Protein AF-A0A9D4EV14-F1 (afdb_monomer_lite)

pLDDT: mean 74.17, std 14.85, range [39.12, 92.12]

Structure (mmCIF, N/CA/C/O backbone):
data_AF-A0A9D4EV14-F1
#
_entry.id   AF-A0A9D4EV14-F1
#
loop_
_atom_site.group_PDB
_atom_site.id
_atom_site.type_symbol
_atom_site.label_atom_id
_atom_site.label_alt_id
_atom_site.label_comp_id
_atom_site.label_asym_id
_atom_site.label_entity_id
_atom_site.label_seq_id
_atom_site.pdbx_PDB_ins_code
_atom_site.Cartn_x
_atom_site.Cartn_y
_atom_site.Cartn_z
_atom_site.occupancy
_atom_site.B_iso_or_equiv
_atom_site.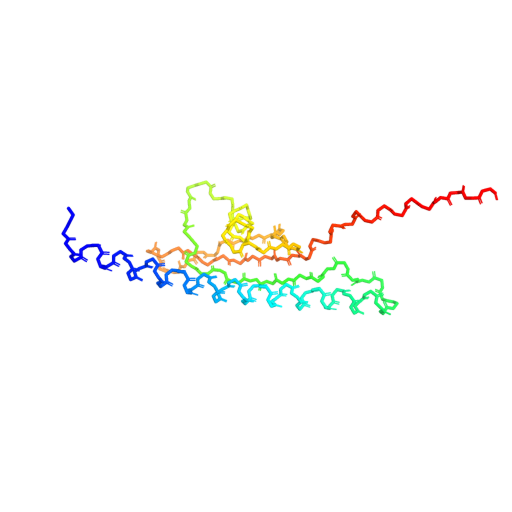auth_seq_id
_atom_site.auth_comp_id
_atom_site.auth_asym_id
_atom_site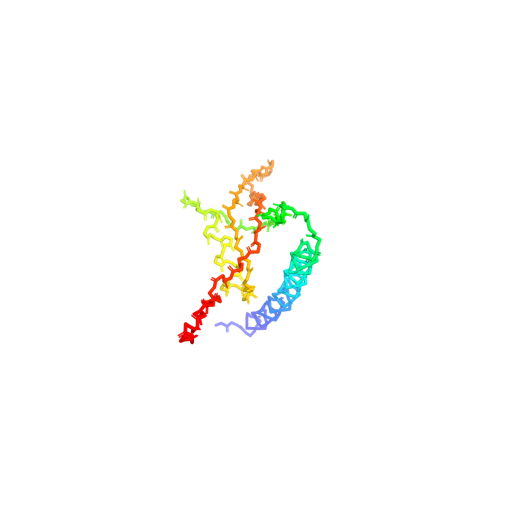.auth_atom_id
_atom_site.pdbx_PDB_model_num
ATOM 1 N N . MET A 1 1 ? -25.025 -4.018 22.896 1.00 60.38 1 MET A N 1
ATOM 2 C CA . MET A 1 1 ? -24.342 -2.942 22.130 1.00 60.38 1 MET A CA 1
ATOM 3 C C . MET A 1 1 ? -25.254 -1.721 22.095 1.00 60.38 1 MET A C 1
ATOM 5 O O . MET A 1 1 ? -26.350 -1.845 21.563 1.00 60.38 1 MET A O 1
ATOM 9 N N . SER A 1 2 ? -24.860 -0.595 22.704 1.00 83.44 2 SER A N 1
ATOM 10 C CA . SER A 1 2 ? -25.697 0.617 22.778 1.00 83.44 2 SER A CA 1
ATOM 11 C C . SER A 1 2 ? -25.874 1.281 21.406 1.00 83.44 2 SER A C 1
ATOM 13 O O . SER A 1 2 ? -25.026 1.123 20.525 1.00 83.44 2 SER A O 1
ATOM 15 N N . LYS A 1 3 ? -26.970 2.030 21.225 1.00 85.88 3 LYS A N 1
ATOM 16 C CA . LYS A 1 3 ? -27.275 2.783 19.993 1.00 85.88 3 LYS A CA 1
ATOM 17 C C . LYS A 1 3 ? -26.111 3.698 19.583 1.00 85.88 3 LYS A C 1
ATOM 19 O O . LYS A 1 3 ? -25.652 3.627 18.448 1.00 85.88 3 LYS A O 1
ATOM 24 N N . LEU A 1 4 ? -25.525 4.385 20.564 1.00 88.62 4 LEU A N 1
ATOM 25 C CA . LEU A 1 4 ? -24.341 5.231 20.397 1.00 88.62 4 LEU A CA 1
ATOM 26 C C . LEU A 1 4 ? -23.137 4.475 19.798 1.00 88.62 4 LEU A C 1
ATOM 28 O O . LEU A 1 4 ? -22.465 4.971 18.903 1.00 88.62 4 LEU A O 1
ATOM 32 N N . ARG A 1 5 ? -22.872 3.237 20.245 1.00 83.75 5 ARG A N 1
ATOM 33 C CA . ARG A 1 5 ? -21.758 2.429 19.711 1.00 83.75 5 ARG A CA 1
ATOM 34 C C . ARG A 1 5 ? -21.981 2.006 18.258 1.00 83.75 5 ARG A C 1
ATOM 36 O O . ARG A 1 5 ? -21.006 1.834 17.532 1.00 83.75 5 ARG A O 1
ATOM 43 N N . LYS A 1 6 ? -23.236 1.820 17.832 1.00 88.44 6 LYS A N 1
ATOM 44 C CA . LYS A 1 6 ? -23.561 1.515 16.430 1.00 88.44 6 LYS A CA 1
ATOM 45 C C . LYS A 1 6 ? -23.349 2.741 15.541 1.00 88.44 6 LYS A C 1
ATOM 47 O O . LYS A 1 6 ? -22.714 2.609 14.504 1.00 88.44 6 LYS A O 1
ATOM 52 N N . GLU A 1 7 ? -23.817 3.910 15.971 1.00 89.00 7 GLU A N 1
ATOM 53 C CA . GLU A 1 7 ? -23.652 5.173 15.235 1.00 89.00 7 GLU A CA 1
ATOM 54 C C . GLU A 1 7 ? -22.172 5.542 15.073 1.00 89.00 7 GLU A C 1
ATOM 56 O O . GLU A 1 7 ? -21.716 5.787 13.958 1.00 89.00 7 GLU A O 1
ATOM 61 N N . VAL A 1 8 ? -21.386 5.449 16.151 1.00 88.69 8 VAL A N 1
ATOM 62 C CA . VAL A 1 8 ? -19.930 5.669 16.101 1.00 88.69 8 VAL A CA 1
ATOM 63 C C . VAL A 1 8 ? -19.247 4.694 15.138 1.00 88.69 8 VAL A C 1
ATOM 65 O O . VAL A 1 8 ? -18.381 5.102 14.367 1.00 88.69 8 VAL A O 1
ATOM 68 N N . LYS A 1 9 ? -19.645 3.415 15.131 1.00 91.25 9 LYS A N 1
ATOM 69 C CA . LYS A 1 9 ? -19.085 2.427 14.200 1.00 91.25 9 LYS A CA 1
ATOM 70 C C . LYS A 1 9 ? -19.368 2.796 12.740 1.00 91.25 9 LYS A C 1
ATOM 72 O O . LYS A 1 9 ? -18.449 2.747 11.932 1.00 91.25 9 LYS A O 1
ATOM 77 N N . VAL A 1 10 ? -20.600 3.192 12.414 1.00 89.06 10 VAL A N 1
ATOM 78 C CA . VAL A 1 10 ? -20.977 3.590 11.045 1.00 89.06 10 VAL A CA 1
ATOM 79 C C . VAL A 1 10 ? -20.167 4.800 10.579 1.00 89.06 10 VAL A C 1
ATOM 81 O O . VAL A 1 10 ? -19.659 4.792 9.461 1.00 89.06 10 VAL A O 1
ATOM 84 N N . ILE A 1 11 ? -19.989 5.805 11.441 1.00 87.69 11 ILE A N 1
ATOM 85 C CA . ILE A 1 11 ? -19.166 6.983 11.129 1.00 87.69 11 ILE A CA 1
ATOM 86 C C . ILE A 1 11 ? -17.717 6.566 10.854 1.00 87.69 11 ILE A C 1
ATOM 88 O O . ILE A 1 11 ? -17.156 6.952 9.833 1.00 87.69 11 ILE A O 1
ATOM 92 N N . ILE A 1 12 ? -17.126 5.737 11.721 1.00 87.88 12 ILE A N 1
ATOM 93 C CA . ILE A 1 12 ? -15.753 5.240 11.541 1.00 87.88 12 ILE A CA 1
ATOM 94 C C . ILE A 1 12 ? -15.614 4.458 10.231 1.00 87.88 12 ILE A C 1
ATOM 96 O O . ILE A 1 12 ? -14.634 4.642 9.512 1.00 87.88 12 ILE A O 1
ATOM 100 N N . ASP A 1 13 ? -16.570 3.585 9.916 1.00 84.94 13 ASP A N 1
ATOM 101 C CA . ASP A 1 13 ? -16.524 2.764 8.706 1.00 84.94 13 ASP A CA 1
ATOM 102 C C . ASP A 1 13 ? -16.671 3.619 7.433 1.00 84.94 13 ASP A C 1
ATOM 104 O O . ASP A 1 13 ? -16.023 3.328 6.428 1.00 84.94 13 ASP A O 1
ATOM 108 N N . ASN A 1 14 ? -17.450 4.706 7.482 1.00 82.88 14 ASN A N 1
ATOM 109 C CA . ASN A 1 14 ? -17.553 5.671 6.384 1.00 82.88 14 ASN A CA 1
ATOM 110 C C . ASN A 1 14 ? -16.258 6.474 6.208 1.00 82.88 14 ASN A C 1
ATOM 112 O O . ASN A 1 14 ? -15.706 6.475 5.114 1.00 82.88 14 ASN A O 1
ATOM 116 N N . VAL A 1 15 ? -15.704 7.041 7.287 1.00 81.44 15 VAL A N 1
ATOM 117 C CA . VAL A 1 15 ? -14.421 7.771 7.240 1.00 81.44 15 VAL A CA 1
ATOM 118 C C . VAL A 1 15 ? -13.298 6.885 6.696 1.00 81.44 15 VAL A C 1
ATOM 120 O O . VAL A 1 15 ? -12.496 7.322 5.876 1.00 81.44 15 VAL A O 1
ATOM 123 N N . LYS A 1 16 ? -13.249 5.610 7.106 1.00 77.12 16 LYS A N 1
ATOM 124 C CA . LYS A 1 16 ? -12.289 4.643 6.557 1.00 77.12 16 LYS A CA 1
ATOM 125 C C . LYS A 1 16 ? -12.465 4.443 5.057 1.00 77.12 16 LYS A C 1
ATOM 127 O O . LYS A 1 16 ? -11.464 4.338 4.360 1.00 77.12 16 LYS A O 1
ATOM 132 N N . ARG A 1 17 ? -13.707 4.353 4.574 1.00 77.06 17 ARG A N 1
ATOM 133 C CA . ARG A 1 17 ? -14.004 4.167 3.149 1.00 77.06 17 ARG A CA 1
ATOM 134 C C . ARG A 1 17 ? -13.549 5.372 2.331 1.00 77.06 17 ARG A C 1
ATOM 136 O O . ARG A 1 17 ? -12.926 5.171 1.294 1.00 77.06 17 ARG A O 1
ATOM 143 N N . ASP A 1 18 ? -13.807 6.577 2.825 1.00 75.75 18 ASP A N 1
ATOM 144 C CA . ASP A 1 18 ? -13.465 7.819 2.129 1.00 75.75 18 ASP A CA 1
ATOM 145 C C . ASP A 1 18 ? -11.942 7.999 2.043 1.00 75.75 18 ASP A C 1
ATOM 147 O O . ASP A 1 18 ? -11.406 8.167 0.951 1.00 75.75 18 ASP A O 1
ATOM 151 N N . ILE A 1 19 ? -11.225 7.815 3.162 1.00 76.81 19 ILE A N 1
ATOM 152 C CA . ILE A 1 19 ? -9.749 7.829 3.184 1.00 76.81 19 ILE A CA 1
ATOM 153 C C . ILE A 1 19 ? -9.183 6.757 2.248 1.00 76.81 19 ILE A C 1
ATOM 155 O O . ILE A 1 19 ? -8.208 6.988 1.537 1.00 76.81 19 ILE A O 1
ATOM 159 N N . HIS A 1 20 ? -9.778 5.563 2.244 1.00 75.69 20 HIS A N 1
ATOM 160 C CA . HIS A 1 20 ? -9.323 4.479 1.386 1.00 75.69 20 HIS A CA 1
ATOM 161 C C . HIS A 1 20 ? -9.487 4.812 -0.101 1.00 75.69 20 HIS A C 1
ATOM 163 O O . HIS A 1 20 ? -8.602 4.493 -0.891 1.00 75.69 20 HIS A O 1
ATOM 169 N N . ALA A 1 21 ? -10.594 5.457 -0.479 1.00 71.56 21 ALA A N 1
ATOM 170 C CA . ALA A 1 21 ? -10.840 5.888 -1.849 1.00 71.56 21 ALA A CA 1
ATOM 171 C C . ALA A 1 21 ? -9.865 6.992 -2.287 1.00 71.56 21 ALA A C 1
ATOM 173 O O . ALA A 1 21 ? -9.293 6.893 -3.370 1.00 71.56 21 ALA A O 1
ATOM 174 N N . GLU A 1 22 ? -9.628 7.993 -1.436 1.00 76.19 22 GLU A N 1
ATOM 175 C CA . GLU A 1 22 ? -8.697 9.094 -1.716 1.00 76.19 22 GLU A CA 1
ATOM 176 C C . GLU A 1 22 ? -7.256 8.590 -1.881 1.00 76.19 22 GLU A C 1
ATOM 178 O O . GLU A 1 22 ? -6.593 8.887 -2.873 1.00 76.19 22 GLU A O 1
ATOM 183 N N . VAL A 1 23 ? -6.789 7.743 -0.959 1.00 74.44 23 VAL A N 1
ATOM 184 C CA . VAL A 1 23 ? -5.436 7.175 -1.034 1.00 74.44 23 VAL A CA 1
ATOM 185 C C . VAL A 1 23 ? -5.289 6.236 -2.235 1.00 74.44 23 VAL A C 1
ATOM 187 O O . VAL A 1 23 ? -4.253 6.257 -2.896 1.00 74.44 23 VAL A O 1
ATOM 190 N N . ALA A 1 24 ? -6.308 5.432 -2.555 1.00 72.88 24 ALA A N 1
ATOM 191 C CA . ALA A 1 24 ? -6.275 4.575 -3.739 1.00 72.88 24 ALA A CA 1
ATOM 192 C C . ALA A 1 24 ? -6.187 5.394 -5.037 1.00 72.88 24 ALA A C 1
ATOM 194 O O . ALA A 1 24 ? -5.413 5.034 -5.922 1.00 72.88 24 ALA A O 1
ATOM 195 N N . ALA A 1 25 ? -6.929 6.503 -5.134 1.00 74.75 25 ALA A N 1
ATOM 196 C CA . ALA A 1 25 ? -6.871 7.402 -6.284 1.00 74.75 25 ALA A CA 1
ATOM 197 C C . ALA A 1 25 ? -5.474 8.020 -6.456 1.00 74.75 25 ALA A C 1
ATOM 199 O O . ALA A 1 25 ? -4.942 8.020 -7.564 1.00 74.75 25 ALA A O 1
ATOM 200 N N . GLU A 1 26 ? -4.846 8.466 -5.366 1.00 77.06 26 GLU A N 1
ATOM 201 C CA . GLU A 1 26 ? -3.503 9.053 -5.420 1.00 77.06 26 GLU A CA 1
ATOM 202 C C . GLU A 1 26 ? -2.437 8.019 -5.814 1.00 77.06 26 GLU A C 1
ATOM 204 O O . GLU A 1 26 ? -1.579 8.289 -6.655 1.00 77.06 26 GLU A O 1
ATOM 209 N N . ILE A 1 27 ? -2.509 6.797 -5.273 1.00 74.75 27 ILE A N 1
ATOM 210 C CA . ILE A 1 27 ? -1.584 5.721 -5.660 1.00 74.75 27 ILE A CA 1
ATOM 211 C C . ILE A 1 27 ? -1.798 5.325 -7.128 1.00 74.75 27 ILE A C 1
ATOM 213 O O . ILE A 1 27 ? -0.826 5.060 -7.836 1.00 74.75 27 ILE A O 1
ATOM 217 N N . GLN A 1 28 ? -3.045 5.304 -7.604 1.00 72.75 28 GLN A N 1
ATOM 218 C CA . GLN A 1 28 ? -3.345 5.019 -9.005 1.00 72.75 28 GLN A CA 1
ATOM 219 C C . GLN A 1 28 ? -2.794 6.111 -9.932 1.00 72.75 28 GLN A C 1
ATOM 221 O O . GLN A 1 28 ? -2.136 5.780 -10.912 1.00 72.75 28 GLN A O 1
ATOM 226 N N . ASN A 1 29 ? -2.956 7.389 -9.579 1.00 77.56 29 ASN A N 1
ATOM 227 C CA . ASN A 1 29 ? -2.360 8.513 -10.305 1.00 77.56 29 ASN A CA 1
ATOM 228 C C . ASN A 1 29 ? -0.829 8.383 -10.391 1.00 77.56 29 ASN A C 1
ATOM 230 O O . ASN A 1 29 ? -0.246 8.498 -11.466 1.00 77.56 29 ASN A O 1
ATOM 234 N N . ILE A 1 30 ? -0.174 8.045 -9.277 1.00 72.38 30 ILE A N 1
ATOM 235 C CA . ILE A 1 30 ? 1.270 7.778 -9.240 1.00 72.38 30 ILE A CA 1
ATOM 236 C C . ILE A 1 30 ? 1.655 6.617 -10.175 1.00 72.38 30 ILE A C 1
ATOM 238 O O . ILE A 1 30 ? 2.676 6.670 -10.862 1.00 72.38 30 ILE A O 1
ATOM 242 N N . ASN A 1 31 ? 0.847 5.559 -10.209 1.00 72.00 31 ASN A N 1
ATOM 243 C CA . ASN A 1 31 ? 1.079 4.401 -11.066 1.00 72.00 31 ASN A CA 1
ATOM 244 C C . ASN A 1 31 ? 0.890 4.728 -12.557 1.00 72.00 31 ASN A C 1
ATOM 246 O O . ASN A 1 31 ? 1.640 4.237 -13.399 1.00 72.00 31 ASN A O 1
ATOM 250 N N . ASP A 1 32 ? -0.076 5.579 -12.893 1.00 73.06 32 ASP A N 1
ATOM 251 C CA . ASP A 1 32 ? -0.300 6.020 -14.269 1.00 73.06 32 ASP A CA 1
ATOM 252 C C . ASP A 1 32 ? 0.818 6.962 -14.740 1.00 73.06 32 ASP A C 1
ATOM 254 O O . ASP A 1 32 ? 1.332 6.785 -15.844 1.00 73.06 32 ASP A O 1
ATOM 258 N N . GLN A 1 33 ? 1.308 7.854 -13.870 1.00 71.25 33 GLN A N 1
ATOM 259 C CA . GLN A 1 33 ? 2.515 8.649 -14.131 1.00 71.25 33 GLN A CA 1
ATOM 260 C C . GLN A 1 33 ? 3.750 7.761 -14.343 1.00 71.25 33 GLN A C 1
ATOM 262 O O . GLN A 1 33 ? 4.533 7.996 -15.260 1.00 71.25 33 GLN A O 1
ATOM 267 N N . LEU A 1 34 ? 3.921 6.700 -13.545 1.00 68.75 34 LEU A N 1
ATOM 268 C CA . LEU A 1 34 ? 4.992 5.716 -13.750 1.00 68.75 34 LEU A CA 1
ATOM 269 C C . LEU A 1 34 ? 4.915 5.057 -15.129 1.00 68.75 34 LEU A C 1
ATOM 271 O O . LEU A 1 34 ? 5.939 4.927 -15.801 1.00 68.75 34 LEU A O 1
ATOM 275 N N . LYS A 1 35 ? 3.715 4.649 -15.553 1.00 69.31 35 LYS A N 1
ATOM 276 C CA . LYS A 1 35 ? 3.498 4.056 -16.878 1.00 69.31 35 LYS A CA 1
ATOM 277 C C . LYS A 1 35 ? 3.797 5.043 -17.996 1.00 69.31 35 LYS A C 1
ATOM 279 O O . LYS A 1 35 ? 4.436 4.659 -18.968 1.00 69.31 35 LYS A O 1
ATOM 284 N N . GLU A 1 36 ? 3.367 6.294 -17.869 1.00 69.31 36 GLU A N 1
ATOM 285 C CA . GLU A 1 36 ? 3.632 7.329 -18.870 1.00 69.31 36 GLU A CA 1
ATOM 286 C C . GLU A 1 36 ? 5.137 7.570 -19.035 1.00 69.31 36 GLU A C 1
ATOM 288 O O . GLU A 1 36 ? 5.648 7.546 -20.156 1.00 69.31 36 GLU A O 1
ATOM 293 N N . VAL A 1 37 ? 5.869 7.722 -17.926 1.00 66.12 37 VAL A N 1
ATOM 294 C CA . VAL A 1 37 ? 7.328 7.894 -17.967 1.00 66.12 37 VAL A CA 1
ATOM 295 C C . VAL A 1 37 ? 7.999 6.654 -18.573 1.00 66.12 37 VAL A C 1
ATOM 297 O O . VAL A 1 37 ? 8.893 6.809 -19.401 1.00 66.12 37 VAL A O 1
ATOM 300 N N . SER A 1 38 ? 7.538 5.443 -18.236 1.00 64.06 38 SER A N 1
ATOM 301 C CA . SER A 1 38 ? 8.025 4.181 -18.824 1.00 64.06 38 SER A CA 1
ATOM 302 C C . SER A 1 38 ? 7.813 4.131 -20.342 1.00 64.06 38 SER A C 1
ATOM 304 O O . SER A 1 38 ? 8.751 3.885 -21.098 1.00 64.06 38 SER A O 1
ATOM 306 N N . ASN A 1 39 ? 6.602 4.449 -20.807 1.00 63.94 39 ASN A N 1
ATOM 307 C CA . ASN A 1 39 ? 6.241 4.431 -22.226 1.00 63.94 39 ASN A CA 1
ATOM 308 C C . ASN A 1 39 ? 7.011 5.485 -23.036 1.00 63.94 39 ASN A C 1
ATOM 310 O O . ASN A 1 39 ? 7.527 5.188 -24.115 1.00 63.94 39 ASN A O 1
ATOM 314 N N . ASN A 1 40 ? 7.134 6.708 -22.511 1.00 61.62 40 ASN A N 1
ATOM 315 C CA . ASN A 1 40 ? 7.864 7.793 -23.174 1.00 61.62 40 ASN A CA 1
ATOM 316 C C . ASN A 1 40 ? 9.357 7.480 -23.289 1.00 61.62 40 ASN A C 1
ATOM 318 O O . ASN A 1 40 ? 10.004 7.815 -24.281 1.00 61.62 40 ASN A O 1
ATOM 322 N N . CYS A 1 41 ? 9.899 6.774 -22.308 1.00 56.97 41 CYS A N 1
ATOM 323 C CA . CYS A 1 41 ? 11.287 6.363 -22.295 1.00 56.97 41 CYS A CA 1
ATOM 324 C C . CYS A 1 41 ? 11.565 5.160 -23.229 1.00 56.97 41 CYS A C 1
ATOM 326 O O . CYS A 1 41 ? 12.668 5.059 -23.761 1.00 56.97 41 CYS A O 1
ATOM 328 N N . GLY A 1 42 ? 10.551 4.352 -23.577 1.00 51.62 42 GLY A N 1
ATOM 329 C CA . GLY A 1 42 ? 10.615 3.390 -24.690 1.00 51.62 42 GLY A CA 1
ATOM 330 C C . GLY A 1 42 ? 10.613 4.022 -26.096 1.00 51.62 42 GLY A C 1
ATOM 331 O O . GLY A 1 42 ? 11.062 3.393 -27.053 1.00 51.62 42 GLY A O 1
ATOM 332 N N . SER A 1 43 ? 10.140 5.269 -26.240 1.00 52.25 43 SER A N 1
ATOM 333 C CA . SER A 1 43 ? 10.122 5.996 -27.526 1.00 52.25 43 SER A CA 1
ATOM 334 C C . SER A 1 43 ? 11.431 6.734 -27.843 1.00 52.25 43 SER A C 1
ATOM 336 O O . SER A 1 43 ? 11.740 7.005 -29.007 1.00 52.25 43 SER A O 1
ATOM 338 N N . ALA A 1 44 ? 12.235 7.028 -26.820 1.00 49.34 44 ALA A N 1
ATOM 339 C CA . ALA A 1 44 ? 13.589 7.527 -26.987 1.00 49.34 44 ALA A CA 1
ATOM 340 C C . ALA A 1 44 ? 14.524 6.332 -27.230 1.00 49.34 44 ALA A C 1
ATOM 342 O O . ALA A 1 44 ? 14.487 5.350 -26.497 1.00 49.34 44 ALA A O 1
ATOM 343 N N . LYS A 1 45 ? 15.403 6.401 -28.240 1.00 48.84 45 LYS A N 1
ATOM 344 C CA . LYS A 1 45 ? 16.490 5.426 -28.489 1.00 48.84 45 LYS A CA 1
ATOM 345 C C . LYS A 1 45 ? 17.566 5.470 -27.384 1.00 48.84 45 LYS A C 1
ATOM 347 O O . LYS A 1 45 ? 18.757 5.574 -27.666 1.00 48.84 45 LYS A O 1
ATOM 352 N N . THR A 1 46 ? 17.162 5.469 -26.122 1.00 45.75 46 THR A N 1
ATOM 353 C CA . THR A 1 46 ? 18.020 5.554 -24.947 1.00 45.75 46 THR A CA 1
ATOM 354 C C . THR A 1 46 ? 17.902 4.252 -24.175 1.00 45.75 46 THR A C 1
ATOM 356 O O . THR A 1 46 ? 16.882 3.961 -23.564 1.00 45.75 46 THR A O 1
ATOM 359 N N . THR A 1 47 ? 18.976 3.474 -24.209 1.00 48.00 47 THR A N 1
ATOM 360 C CA . THR A 1 47 ? 19.117 2.093 -23.722 1.00 48.00 47 THR A CA 1
ATOM 361 C C . THR A 1 47 ? 18.937 1.899 -22.203 1.00 48.00 47 THR A C 1
ATOM 363 O O . THR A 1 47 ? 19.200 0.814 -21.711 1.00 48.00 47 THR A O 1
ATOM 366 N N . ASN A 1 48 ? 18.494 2.901 -21.434 1.00 49.38 48 ASN A N 1
ATOM 367 C CA . ASN A 1 48 ? 18.496 2.863 -19.962 1.00 49.38 48 ASN A CA 1
ATOM 368 C C . ASN A 1 48 ? 17.134 3.231 -19.354 1.00 49.38 48 ASN A C 1
ATOM 370 O O . ASN A 1 48 ? 17.040 4.107 -18.494 1.00 49.38 48 ASN A O 1
ATOM 374 N N . CYS A 1 49 ? 16.074 2.562 -19.804 1.00 53.12 49 CYS A N 1
ATOM 375 C CA . CYS A 1 49 ? 14.725 2.777 -19.282 1.00 53.12 49 CYS A CA 1
ATOM 376 C C . CYS A 1 49 ? 14.349 1.885 -18.085 1.00 53.12 49 CYS A C 1
ATOM 378 O O . CYS A 1 49 ? 13.329 2.093 -17.432 1.00 53.12 49 CYS A O 1
ATOM 380 N N . ASP A 1 50 ? 15.196 0.907 -17.763 1.00 53.00 50 ASP A N 1
ATOM 381 C CA . ASP A 1 50 ? 14.869 -0.222 -16.884 1.00 53.00 50 ASP A CA 1
ATOM 382 C C . ASP A 1 50 ? 14.750 0.116 -15.382 1.00 53.00 50 ASP A C 1
ATOM 384 O O . ASP A 1 50 ? 14.512 -0.771 -14.560 1.00 53.00 50 ASP A O 1
ATOM 388 N N . ASP A 1 51 ? 14.889 1.385 -14.986 1.00 59.41 51 ASP A N 1
ATOM 389 C CA . ASP A 1 51 ? 15.023 1.766 -13.575 1.00 59.41 51 ASP A CA 1
ATOM 390 C C . ASP A 1 51 ? 14.181 2.976 -13.145 1.00 59.41 51 ASP A C 1
ATOM 392 O O . ASP A 1 51 ? 14.528 3.695 -12.201 1.00 59.41 51 ASP A O 1
ATOM 396 N N . ILE A 1 52 ? 13.016 3.187 -13.767 1.00 64.19 52 ILE A N 1
ATOM 397 C CA . ILE A 1 52 ? 12.048 4.144 -13.220 1.00 64.19 52 ILE A CA 1
ATOM 398 C C . ILE A 1 52 ? 11.442 3.539 -11.951 1.00 64.19 52 ILE A C 1
ATOM 400 O O . ILE A 1 52 ? 10.673 2.576 -11.968 1.00 64.19 52 ILE A O 1
ATOM 404 N N . SER A 1 53 ? 11.826 4.117 -10.818 1.00 70.19 53 SER A N 1
ATOM 405 C CA . SER A 1 53 ? 11.373 3.699 -9.499 1.00 70.19 53 SER A CA 1
ATOM 406 C C . SER A 1 53 ? 10.929 4.896 -8.679 1.00 70.19 53 SER A C 1
ATOM 408 O O . SER A 1 53 ? 11.607 5.925 -8.693 1.00 70.19 53 SER A O 1
ATOM 410 N N . LEU A 1 54 ? 9.872 4.734 -7.892 1.00 75.38 54 LEU A N 1
ATOM 411 C CA . LEU A 1 54 ? 9.387 5.769 -6.987 1.00 75.38 54 LEU A CA 1
ATOM 412 C C . LEU A 1 54 ? 9.640 5.404 -5.536 1.00 75.38 54 LEU A C 1
ATOM 414 O O . LEU A 1 54 ? 9.404 4.276 -5.115 1.00 75.38 54 LEU A O 1
ATOM 418 N N . ASN A 1 55 ? 10.088 6.388 -4.761 1.00 82.50 55 ASN A N 1
ATOM 419 C CA . ASN A 1 55 ? 10.222 6.261 -3.319 1.00 82.50 55 ASN A CA 1
ATOM 420 C C . ASN A 1 55 ? 8.987 6.865 -2.650 1.00 82.50 55 ASN A C 1
ATOM 422 O O . ASN A 1 55 ? 8.728 8.059 -2.778 1.00 82.50 55 ASN A O 1
ATOM 426 N N . VAL A 1 56 ? 8.252 6.045 -1.909 1.00 83.25 56 VAL A N 1
ATOM 427 C CA . VAL A 1 56 ? 7.041 6.424 -1.182 1.00 83.25 56 VAL A CA 1
ATOM 428 C C . VAL A 1 56 ? 7.308 6.331 0.315 1.00 83.25 56 VAL A C 1
ATOM 430 O O . VAL A 1 56 ? 7.913 5.373 0.801 1.00 83.25 56 VAL A O 1
ATOM 433 N N . VAL A 1 57 ? 6.836 7.329 1.062 1.00 86.56 57 VAL A N 1
ATOM 434 C CA . VAL A 1 57 ? 6.917 7.350 2.526 1.00 86.56 57 VAL A CA 1
ATOM 435 C C . VAL A 1 57 ? 5.562 6.981 3.110 1.00 86.56 57 VAL A C 1
ATOM 437 O O . VAL A 1 57 ? 4.615 7.759 3.040 1.00 86.56 57 VAL A O 1
ATOM 440 N N . ILE A 1 58 ? 5.479 5.816 3.744 1.00 86.62 58 ILE A N 1
ATOM 441 C CA . ILE A 1 58 ? 4.272 5.332 4.411 1.00 86.62 58 ILE A CA 1
ATOM 442 C C . ILE A 1 58 ? 4.417 5.588 5.909 1.00 86.62 58 ILE A C 1
ATOM 444 O O . ILE A 1 58 ? 5.287 5.033 6.586 1.00 86.62 58 ILE A O 1
ATOM 448 N N . ARG A 1 59 ? 3.551 6.447 6.446 1.00 85.31 59 ARG A N 1
ATOM 449 C CA . ARG A 1 59 ? 3.488 6.744 7.882 1.00 85.31 59 ARG A CA 1
ATOM 450 C C . ARG A 1 59 ? 2.426 5.879 8.545 1.00 85.31 59 ARG A C 1
ATOM 452 O O . ARG A 1 59 ? 1.453 5.495 7.909 1.00 85.31 59 ARG A O 1
ATOM 459 N N . TYR A 1 60 ? 2.617 5.590 9.831 1.00 82.69 60 TYR A N 1
ATOM 460 C CA . TYR A 1 60 ? 1.654 4.852 10.657 1.00 82.69 60 TYR A CA 1
ATOM 461 C C . TYR A 1 60 ? 1.335 3.429 10.180 1.00 82.69 60 TYR A C 1
ATOM 463 O O . TYR A 1 60 ? 0.357 2.840 10.636 1.00 82.69 60 TYR A O 1
ATOM 471 N N . LEU A 1 61 ? 2.174 2.833 9.323 1.00 86.19 61 LEU A N 1
ATOM 472 C CA . LEU A 1 61 ? 2.072 1.407 9.037 1.00 86.19 61 LEU A CA 1
ATOM 473 C C . LEU A 1 61 ? 2.380 0.643 10.334 1.00 86.19 61 LEU A C 1
ATOM 475 O O . LEU A 1 61 ? 3.500 0.801 10.831 1.00 86.19 61 LEU A O 1
ATOM 479 N N . PRO A 1 62 ? 1.460 -0.177 10.878 1.00 86.06 62 PRO A N 1
ATOM 480 C CA . PRO A 1 62 ? 1.670 -0.857 12.157 1.00 86.06 62 PRO A CA 1
ATOM 481 C C . PRO A 1 62 ? 2.957 -1.687 12.167 1.00 86.06 62 PRO A C 1
ATOM 483 O O . PRO A 1 62 ? 3.350 -2.207 11.124 1.00 86.06 62 PRO A O 1
ATOM 486 N N . GLU A 1 63 ? 3.598 -1.849 13.320 1.00 85.94 63 GLU A N 1
ATOM 487 C CA . GLU A 1 63 ? 4.772 -2.721 13.474 1.00 85.94 63 GLU A CA 1
ATOM 488 C C . GLU A 1 63 ? 4.352 -4.158 13.811 1.00 85.94 63 GLU A C 1
ATOM 490 O O . GLU A 1 63 ? 3.248 -4.407 14.295 1.00 85.94 63 GLU A O 1
ATOM 495 N N . SER A 1 64 ? 5.216 -5.126 13.510 1.00 82.94 64 SER A N 1
ATOM 496 C CA . SER A 1 64 ? 5.013 -6.539 13.850 1.00 82.94 64 SER A CA 1
ATOM 497 C C . SER A 1 64 ? 6.341 -7.173 14.251 1.00 82.94 64 SER A C 1
ATOM 499 O O . SER A 1 64 ? 7.374 -6.832 13.686 1.00 82.94 64 SER A O 1
ATOM 501 N N . THR A 1 65 ? 6.320 -8.127 15.179 1.00 77.12 65 THR A N 1
ATOM 502 C CA . THR A 1 65 ? 7.525 -8.729 15.781 1.00 77.12 65 THR A CA 1
ATOM 503 C C . THR A 1 65 ? 8.446 -9.426 14.770 1.00 77.12 65 THR A C 1
ATOM 505 O O . THR A 1 65 ? 9.650 -9.497 14.982 1.00 77.12 65 THR A O 1
ATOM 508 N N . SER A 1 66 ? 7.896 -9.907 13.651 1.00 82.75 66 SER A N 1
ATOM 509 C CA . SER A 1 66 ? 8.607 -10.552 12.537 1.00 82.75 66 SER A CA 1
ATOM 510 C C . SER A 1 66 ? 8.343 -9.821 11.215 1.00 82.75 66 SER A C 1
ATOM 512 O O . SER A 1 66 ? 7.925 -10.407 10.214 1.00 82.75 66 SER A O 1
ATOM 514 N N . GLU A 1 67 ? 8.516 -8.499 11.221 1.00 78.94 67 GLU A N 1
ATOM 515 C CA . GLU A 1 67 ? 8.120 -7.658 10.096 1.00 78.94 67 GLU A CA 1
ATOM 516 C C . GLU A 1 67 ? 8.888 -7.967 8.802 1.00 78.94 67 GLU A C 1
ATOM 518 O O . GLU A 1 67 ? 10.098 -7.782 8.699 1.00 78.94 67 GLU A O 1
ATOM 523 N N . ARG A 1 68 ? 8.139 -8.366 7.769 1.00 89.56 68 ARG A N 1
ATOM 524 C CA . ARG A 1 68 ? 8.583 -8.361 6.371 1.00 89.56 68 ARG A CA 1
ATOM 525 C C . ARG A 1 68 ? 7.948 -7.163 5.675 1.00 89.56 68 ARG A C 1
ATOM 527 O O . ARG A 1 68 ? 6.885 -7.289 5.066 1.00 89.56 68 ARG A O 1
ATOM 534 N N . THR A 1 69 ? 8.576 -5.999 5.822 1.00 88.62 69 THR A N 1
ATOM 535 C CA . THR A 1 69 ? 8.062 -4.701 5.349 1.00 88.62 69 THR A CA 1
ATOM 536 C C . THR A 1 69 ? 7.665 -4.737 3.873 1.00 88.62 69 THR A C 1
ATOM 538 O O . THR A 1 69 ? 6.560 -4.314 3.549 1.00 88.62 69 THR A O 1
ATOM 541 N N . VAL A 1 70 ? 8.479 -5.350 3.005 1.00 90.94 70 VAL A N 1
ATOM 542 C CA . VAL A 1 70 ? 8.197 -5.449 1.559 1.00 90.94 70 VAL A CA 1
ATOM 543 C C . VAL A 1 70 ? 6.892 -6.203 1.300 1.00 90.94 70 VAL A C 1
ATOM 545 O O . VAL A 1 70 ? 6.008 -5.708 0.606 1.00 90.94 70 VAL A O 1
ATOM 548 N N . ASN A 1 71 ? 6.728 -7.379 1.910 1.00 90.75 71 ASN A N 1
ATOM 549 C CA . ASN A 1 71 ? 5.521 -8.194 1.746 1.00 90.75 71 ASN A CA 1
ATOM 550 C C . ASN A 1 71 ? 4.285 -7.468 2.277 1.00 90.75 71 ASN A C 1
ATOM 552 O O . ASN A 1 71 ? 3.219 -7.533 1.674 1.00 90.75 71 ASN A O 1
ATOM 556 N N . LYS A 1 72 ? 4.435 -6.763 3.399 1.00 89.38 72 LYS A N 1
ATOM 557 C CA . LYS A 1 72 ? 3.355 -6.002 4.022 1.00 89.38 72 LYS A CA 1
ATOM 558 C C . LYS A 1 72 ? 2.913 -4.823 3.159 1.00 89.38 72 LYS A C 1
ATOM 560 O O . LYS A 1 72 ? 1.717 -4.599 3.014 1.00 89.38 72 LYS A O 1
ATOM 565 N N . VAL A 1 73 ? 3.864 -4.095 2.577 1.00 89.75 73 VAL A N 1
ATOM 566 C CA . VAL A 1 73 ? 3.583 -2.998 1.645 1.00 89.75 73 VAL A CA 1
ATOM 567 C C . VAL A 1 73 ? 2.930 -3.538 0.373 1.00 89.75 73 VAL A C 1
ATOM 569 O O . VAL A 1 73 ? 1.906 -3.009 -0.041 1.00 89.75 73 VAL A O 1
ATOM 572 N N . ASN A 1 74 ? 3.433 -4.637 -0.194 1.00 88.75 74 ASN A N 1
ATOM 573 C CA . ASN A 1 74 ? 2.811 -5.269 -1.361 1.00 88.75 74 ASN A CA 1
ATOM 574 C C . ASN A 1 74 ? 1.375 -5.739 -1.082 1.00 88.75 74 ASN A C 1
ATOM 576 O O . ASN A 1 74 ? 0.493 -5.490 -1.898 1.00 88.75 74 ASN A O 1
ATOM 580 N N . ALA A 1 75 ? 1.112 -6.350 0.078 1.00 87.50 75 ALA A N 1
ATOM 581 C CA . ALA A 1 75 ? -0.243 -6.734 0.482 1.00 87.50 75 ALA A CA 1
ATOM 582 C C . ALA A 1 75 ? -1.152 -5.509 0.678 1.00 87.50 75 ALA A C 1
ATOM 584 O O . ALA A 1 75 ? -2.297 -5.508 0.244 1.00 87.50 75 ALA A O 1
ATOM 585 N N . LEU A 1 76 ? -0.644 -4.426 1.275 1.00 85.69 76 LEU A N 1
ATOM 586 C CA . LEU A 1 76 ? -1.408 -3.187 1.430 1.00 85.69 76 LEU A CA 1
ATOM 587 C C . LEU A 1 76 ? -1.803 -2.584 0.073 1.00 85.69 76 LEU A C 1
ATOM 589 O O . LEU A 1 76 ? -2.929 -2.133 -0.094 1.00 85.69 76 LEU A O 1
ATOM 593 N N . ILE A 1 77 ? -0.888 -2.586 -0.891 1.00 82.75 77 ILE A N 1
ATOM 594 C CA . ILE A 1 77 ? -1.100 -1.998 -2.217 1.00 82.75 77 ILE A CA 1
ATOM 595 C C . ILE A 1 77 ? -2.029 -2.873 -3.065 1.00 82.75 77 ILE A C 1
ATOM 597 O O . ILE A 1 77 ? -2.966 -2.357 -3.673 1.00 82.75 77 ILE A O 1
ATOM 601 N N . LYS A 1 78 ? -1.824 -4.195 -3.050 1.00 83.38 78 LYS A N 1
ATOM 602 C CA . LYS A 1 78 ? -2.624 -5.151 -3.824 1.00 83.38 78 LYS A CA 1
ATOM 603 C C . LYS A 1 78 ? -3.990 -5.430 -3.200 1.00 83.38 78 LYS A C 1
ATOM 605 O O . LYS A 1 78 ? -4.999 -5.360 -3.890 1.00 83.38 78 LYS A O 1
ATOM 610 N N . ASP A 1 79 ? -4.033 -5.759 -1.914 1.00 81.31 79 ASP A N 1
ATOM 611 C CA . ASP A 1 79 ? -5.253 -6.239 -1.253 1.00 81.31 79 ASP A CA 1
ATOM 612 C C . ASP A 1 79 ? -6.012 -5.104 -0.559 1.00 81.31 79 ASP A C 1
ATOM 614 O O . ASP A 1 79 ? -7.242 -5.112 -0.532 1.00 81.31 79 ASP A O 1
ATOM 618 N N . GLY A 1 80 ? -5.285 -4.118 -0.019 1.00 77.88 80 GLY A N 1
ATOM 619 C CA . GLY A 1 80 ? -5.877 -2.890 0.508 1.00 77.88 80 GLY A CA 1
ATOM 620 C C . GLY A 1 80 ? -6.359 -2.014 -0.641 1.00 77.88 80 GLY A C 1
ATOM 621 O O . GLY A 1 80 ? -7.541 -2.005 -0.968 1.00 77.88 80 GLY A O 1
ATOM 622 N N . PHE A 1 81 ? -5.427 -1.337 -1.307 1.00 75.88 81 PHE A N 1
ATOM 623 C CA . PHE A 1 81 ? -5.745 -0.299 -2.290 1.00 75.88 81 PHE A CA 1
ATOM 624 C C . PHE A 1 81 ? -6.124 -0.812 -3.687 1.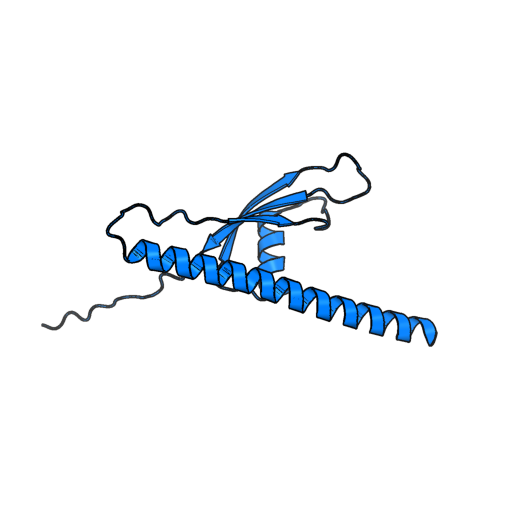00 75.88 81 PHE A C 1
ATOM 626 O O . PHE A 1 81 ? -6.595 -0.023 -4.500 1.00 75.88 81 PHE A O 1
ATOM 633 N N . LYS A 1 82 ? -5.983 -2.117 -3.965 1.00 78.81 82 LYS A N 1
ATOM 634 C CA . LYS A 1 82 ? -6.314 -2.747 -5.261 1.00 78.81 82 LYS A CA 1
ATOM 635 C C . LYS A 1 82 ? -5.553 -2.175 -6.459 1.00 78.81 82 LYS A C 1
ATOM 637 O O . LYS A 1 82 ? -6.066 -2.160 -7.575 1.00 78.81 82 LYS A O 1
ATOM 642 N N . VAL A 1 83 ? -4.317 -1.742 -6.238 1.00 74.50 83 VAL A N 1
ATOM 643 C CA . VAL A 1 83 ? -3.455 -1.186 -7.285 1.00 74.50 83 VAL A CA 1
ATOM 644 C C . VAL A 1 83 ? -2.700 -2.319 -7.981 1.00 74.50 83 VAL A C 1
ATOM 646 O O . VAL A 1 83 ? -2.146 -3.209 -7.332 1.00 74.50 83 VAL A O 1
ATOM 649 N N . THR A 1 84 ? -2.678 -2.291 -9.315 1.00 77.31 84 THR A N 1
ATOM 650 C CA . THR A 1 84 ? -2.053 -3.317 -10.170 1.00 77.31 84 THR A CA 1
ATOM 651 C C . THR A 1 84 ? -0.945 -2.734 -11.046 1.00 77.31 84 THR A C 1
ATOM 653 O O . THR A 1 84 ? -1.024 -1.573 -11.439 1.00 77.31 84 THR A O 1
ATOM 656 N N . GLY A 1 85 ? 0.043 -3.547 -11.434 1.00 73.19 85 GLY A N 1
ATOM 657 C CA . GLY A 1 85 ? 1.136 -3.116 -12.323 1.00 73.19 85 GLY A CA 1
ATOM 658 C C . GLY A 1 85 ? 2.293 -2.411 -11.609 1.00 73.19 85 GLY A C 1
ATOM 659 O O . GLY A 1 85 ? 3.180 -1.874 -12.261 1.00 73.19 85 GLY A O 1
ATOM 660 N N . THR A 1 86 ? 2.314 -2.436 -10.278 1.00 77.06 86 THR A N 1
ATOM 661 C CA . THR A 1 86 ? 3.400 -1.892 -9.455 1.00 77.06 86 THR A CA 1
ATOM 662 C C . THR A 1 86 ? 3.775 -2.896 -8.376 1.00 77.06 86 THR A C 1
ATOM 664 O O . THR A 1 86 ? 2.909 -3.553 -7.797 1.00 77.06 86 THR A O 1
ATOM 667 N N . VAL A 1 87 ? 5.068 -3.005 -8.083 1.00 85.38 87 VAL A N 1
ATOM 668 C CA . VAL A 1 87 ? 5.584 -3.865 -7.015 1.00 85.38 87 VAL A CA 1
ATOM 669 C C . VAL A 1 87 ? 6.561 -3.088 -6.144 1.00 85.38 87 VAL A C 1
ATOM 671 O O . VAL A 1 87 ? 7.398 -2.337 -6.642 1.00 85.38 87 VAL A O 1
ATOM 674 N N . CYS A 1 88 ? 6.452 -3.265 -4.831 1.00 87.75 88 CYS A N 1
ATOM 675 C CA . CYS A 1 88 ? 7.467 -2.830 -3.886 1.00 87.75 88 CYS A CA 1
ATOM 676 C C . CYS A 1 88 ? 8.638 -3.819 -3.950 1.00 87.75 88 CYS A C 1
ATOM 678 O O . CYS A 1 88 ? 8.471 -4.983 -3.579 1.00 87.75 88 CYS A O 1
ATOM 680 N N . ASP A 1 89 ? 9.809 -3.370 -4.404 1.00 86.75 89 ASP A N 1
ATOM 681 C CA . ASP A 1 89 ? 11.018 -4.202 -4.527 1.00 86.75 89 ASP A CA 1
ATOM 682 C C . ASP A 1 89 ? 11.934 -4.066 -3.304 1.00 86.75 89 ASP A C 1
ATOM 684 O O . ASP A 1 89 ? 12.587 -5.023 -2.884 1.00 86.75 89 ASP A O 1
ATOM 688 N N . LYS A 1 90 ? 11.955 -2.880 -2.689 1.00 89.56 90 LYS A N 1
ATOM 689 C CA . LYS A 1 90 ? 12.703 -2.599 -1.461 1.00 89.56 90 LYS A CA 1
ATOM 690 C C . LYS A 1 90 ? 11.856 -1.798 -0.496 1.00 89.56 90 LYS A C 1
ATOM 692 O O . LYS A 1 90 ? 11.136 -0.890 -0.890 1.00 89.56 90 LYS A O 1
ATOM 697 N N . SER A 1 91 ? 11.992 -2.078 0.794 1.00 92.12 91 SER A N 1
ATOM 698 C CA . SER A 1 91 ? 11.432 -1.201 1.814 1.00 92.12 91 SER A CA 1
ATOM 699 C C . SER A 1 91 ? 12.205 -1.289 3.114 1.00 92.12 91 SER A C 1
ATOM 701 O O . SER A 1 91 ? 12.608 -2.377 3.525 1.00 92.12 91 SER A O 1
ATOM 703 N N . GLU A 1 92 ? 12.330 -0.160 3.793 1.00 91.81 92 GLU A N 1
ATOM 704 C CA . GLU A 1 92 ? 13.006 -0.037 5.076 1.00 91.81 92 GLU A CA 1
ATOM 705 C C . GLU A 1 92 ? 12.125 0.748 6.045 1.00 91.81 92 GLU A C 1
ATOM 707 O O . GLU A 1 92 ? 11.522 1.757 5.675 1.00 91.81 92 GLU A O 1
ATOM 712 N N . ARG A 1 93 ? 12.067 0.310 7.305 1.00 90.81 93 ARG A N 1
ATOM 713 C CA . ARG A 1 93 ? 11.435 1.083 8.371 1.00 90.81 93 ARG A CA 1
ATOM 714 C C . ARG A 1 93 ? 12.482 1.893 9.124 1.00 90.81 93 ARG A C 1
ATOM 716 O O . ARG A 1 93 ? 13.376 1.335 9.751 1.00 90.81 93 ARG A O 1
ATOM 723 N N . LYS A 1 94 ? 12.307 3.211 9.148 1.00 88.94 94 LYS A N 1
ATOM 724 C CA . LYS A 1 94 ? 13.047 4.121 10.022 1.00 88.94 94 LYS A CA 1
ATOM 725 C C . LYS A 1 94 ? 12.276 4.329 11.317 1.00 88.94 94 LYS A C 1
ATOM 727 O O . LYS A 1 94 ? 11.130 4.781 11.300 1.00 88.94 94 LYS A O 1
ATOM 732 N N . LYS A 1 95 ? 12.914 4.007 12.445 1.00 82.19 95 LYS A N 1
ATOM 733 C CA . LYS A 1 95 ? 12.349 4.250 13.777 1.00 82.19 95 LYS A CA 1
ATOM 734 C C . LYS A 1 95 ? 12.109 5.740 13.986 1.00 82.19 95 LYS A C 1
ATOM 736 O O . LYS A 1 95 ? 12.897 6.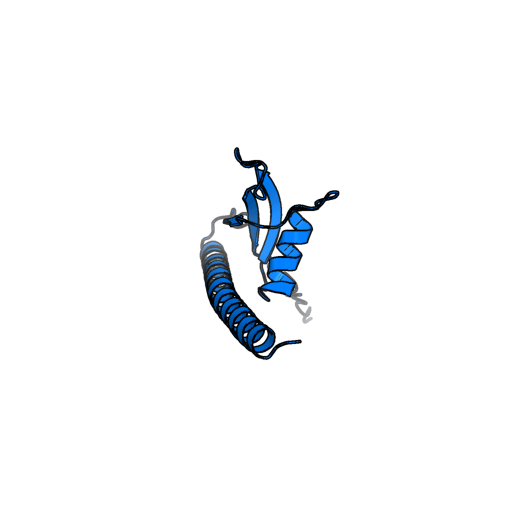576 13.544 1.00 82.19 95 LYS A O 1
ATOM 741 N N . ASN A 1 96 ? 11.018 6.055 14.668 1.00 75.50 96 ASN A N 1
ATOM 742 C CA . ASN A 1 96 ? 10.738 7.419 15.080 1.00 75.50 96 ASN A CA 1
ATOM 743 C C . ASN A 1 96 ? 11.481 7.731 16.389 1.00 75.50 96 ASN A C 1
ATOM 745 O O . ASN A 1 96 ? 11.812 6.817 17.144 1.00 75.50 96 ASN A O 1
ATOM 749 N N . ARG A 1 97 ? 11.742 9.016 16.675 1.00 75.44 97 ARG A N 1
ATOM 750 C CA . ARG A 1 97 ? 12.283 9.419 17.994 1.00 75.44 97 ARG A CA 1
ATOM 751 C C . ARG A 1 97 ? 11.295 9.126 19.126 1.00 75.44 97 ARG A C 1
ATOM 753 O O . ARG A 1 97 ? 11.706 8.868 20.249 1.00 75.44 97 ARG A O 1
ATOM 760 N N . ASP A 1 98 ? 10.009 9.170 18.803 1.00 75.06 98 ASP A N 1
ATOM 761 C CA . ASP A 1 98 ? 8.910 8.787 19.678 1.00 75.06 98 ASP A CA 1
ATOM 762 C C . ASP A 1 98 ? 8.631 7.284 19.524 1.00 75.06 98 ASP A C 1
ATOM 764 O O . ASP A 1 98 ? 8.111 6.847 18.496 1.00 75.06 98 ASP A O 1
ATOM 768 N N . SER A 1 99 ? 8.988 6.492 20.538 1.00 69.50 99 SER A N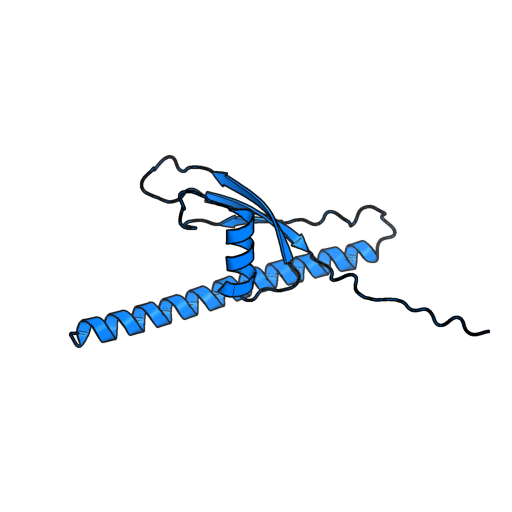 1
ATOM 769 C CA . SER A 1 99 ? 8.808 5.033 20.545 1.00 69.50 99 SER A CA 1
ATOM 770 C C . SER A 1 99 ? 7.349 4.591 20.689 1.00 69.50 99 SER A C 1
ATOM 772 O O . SER A 1 99 ? 7.064 3.402 20.559 1.00 69.50 99 SER A O 1
ATOM 774 N N . THR A 1 100 ? 6.417 5.516 20.946 1.00 76.94 100 THR A N 1
ATOM 775 C CA . THR A 1 100 ? 4.988 5.199 21.093 1.00 76.94 100 THR A CA 1
ATOM 776 C C . THR A 1 100 ? 4.257 5.086 19.756 1.00 76.94 100 THR A C 1
ATOM 778 O O . THR A 1 100 ? 3.130 4.590 19.704 1.00 76.94 100 THR A O 1
ATOM 781 N N . LYS A 1 101 ? 4.887 5.523 18.658 1.00 78.88 101 LYS A N 1
ATOM 782 C CA . LYS A 1 101 ? 4.313 5.495 17.310 1.00 78.88 101 LYS A CA 1
ATOM 783 C C . LYS A 1 101 ? 5.116 4.572 16.401 1.00 78.88 101 LYS A C 1
ATOM 785 O O . LYS A 1 101 ? 6.346 4.587 16.471 1.00 78.88 101 LYS A O 1
ATOM 790 N N . PRO A 1 102 ? 4.449 3.849 15.482 1.00 82.81 102 PRO A N 1
ATOM 791 C CA . PRO A 1 102 ? 5.153 3.111 14.446 1.00 82.81 102 PRO A CA 1
ATOM 792 C C . PRO A 1 102 ? 6.119 4.019 13.680 1.00 82.81 102 PRO A C 1
ATOM 794 O O . PRO A 1 102 ? 5.783 5.165 13.354 1.00 82.81 102 PRO A O 1
ATOM 797 N N . GLY A 1 103 ? 7.306 3.496 13.367 1.00 85.06 103 GLY A N 1
ATOM 798 C CA . GLY A 1 103 ? 8.277 4.176 12.513 1.00 85.06 103 GLY A CA 1
ATOM 799 C C . GLY A 1 103 ? 7.733 4.489 11.112 1.00 85.06 103 GLY A C 1
ATOM 800 O O . GLY A 1 103 ? 6.669 4.015 10.711 1.00 85.06 103 GLY A O 1
ATOM 801 N N . MET A 1 104 ? 8.479 5.267 10.333 1.00 89.69 104 MET A N 1
ATOM 802 C CA . MET A 1 104 ? 8.141 5.532 8.931 1.00 89.69 104 MET A CA 1
ATOM 803 C C . MET A 1 104 ? 8.683 4.420 8.040 1.00 89.69 104 MET A C 1
ATOM 805 O O . MET A 1 104 ? 9.826 4.005 8.218 1.00 89.69 104 MET A O 1
ATOM 809 N N . VAL A 1 105 ? 7.910 3.976 7.054 1.00 90.94 105 VAL A N 1
ATOM 810 C CA . VAL A 1 105 ? 8.379 3.025 6.043 1.00 90.94 105 VAL A CA 1
ATOM 811 C C . VAL A 1 105 ? 8.718 3.775 4.766 1.00 90.94 105 VAL A C 1
ATOM 813 O O . VAL A 1 105 ? 7.870 4.446 4.190 1.00 90.94 105 VAL A O 1
ATOM 816 N N . MET A 1 106 ? 9.967 3.658 4.334 1.00 90.88 106 MET A N 1
ATOM 817 C CA . MET A 1 106 ? 10.430 4.082 3.019 1.00 90.88 106 MET A CA 1
ATOM 818 C C . MET A 1 106 ? 10.282 2.880 2.090 1.00 90.88 106 MET A C 1
ATOM 820 O O . MET A 1 106 ? 10.946 1.869 2.308 1.00 90.88 106 MET A O 1
ATOM 824 N N . ALA A 1 107 ? 9.407 2.957 1.095 1.00 89.69 107 ALA A N 1
ATOM 825 C CA . ALA A 1 107 ? 9.169 1.888 0.132 1.00 89.69 107 ALA A CA 1
ATOM 826 C C . ALA A 1 107 ? 9.569 2.350 -1.269 1.00 89.69 107 ALA A C 1
ATOM 828 O O . ALA A 1 107 ? 9.204 3.445 -1.688 1.00 89.69 107 ALA A O 1
ATOM 829 N N . ARG A 1 108 ? 10.316 1.516 -1.986 1.00 87.12 108 ARG A N 1
ATOM 830 C CA . ARG A 1 108 ? 10.646 1.712 -3.391 1.00 87.12 108 ARG A CA 1
ATOM 831 C C . ARG A 1 108 ? 9.706 0.856 -4.225 1.00 87.12 108 ARG A C 1
ATOM 833 O O . ARG A 1 108 ? 9.586 -0.345 -3.989 1.00 87.12 108 ARG A O 1
ATOM 840 N N . PHE A 1 109 ? 9.033 1.498 -5.166 1.00 83.69 109 PHE A N 1
ATOM 841 C CA . PHE A 1 109 ? 8.132 0.873 -6.117 1.00 83.69 109 PHE A CA 1
ATOM 842 C C . PHE A 1 109 ? 8.744 0.888 -7.506 1.00 83.69 109 PHE A C 1
ATOM 844 O O . PHE A 1 109 ? 9.358 1.879 -7.905 1.00 83.69 109 PHE A O 1
ATOM 851 N N . LYS A 1 110 ? 8.533 -0.196 -8.244 1.00 79.12 110 LYS A N 1
ATOM 852 C CA . LYS A 1 110 ? 8.842 -0.307 -9.667 1.00 79.12 110 LYS A CA 1
ATOM 853 C C . LYS A 1 110 ? 7.582 -0.686 -10.432 1.00 79.12 110 LYS A C 1
ATOM 855 O O . LYS A 1 110 ? 6.733 -1.408 -9.900 1.00 79.12 110 LYS A O 1
ATOM 860 N N . SER A 1 111 ? 7.485 -0.219 -11.675 1.00 72.62 111 SER A N 1
ATOM 861 C CA . SER A 1 111 ? 6.509 -0.757 -12.621 1.00 72.62 111 SER A CA 1
ATOM 862 C C . SER A 1 111 ? 6.780 -2.252 -12.792 1.00 72.62 111 SER A C 1
ATOM 864 O O . SER A 1 111 ? 7.916 -2.662 -13.034 1.00 72.62 111 SER A O 1
ATOM 866 N N . HIS A 1 112 ? 5.752 -3.070 -12.614 1.00 66.69 112 HIS A N 1
ATOM 867 C CA . HIS A 1 112 ? 5.789 -4.473 -12.990 1.00 66.69 112 HIS A CA 1
ATOM 868 C C . HIS A 1 112 ? 5.061 -4.580 -14.325 1.00 66.69 112 HIS A C 1
ATOM 870 O O . HIS A 1 112 ? 3.854 -4.827 -14.366 1.00 66.69 112 HIS A O 1
ATOM 876 N N . GLU A 1 113 ? 5.785 -4.357 -15.423 1.00 55.19 113 GLU A N 1
ATOM 877 C CA . GLU A 1 113 ? 5.307 -4.811 -16.724 1.00 55.19 113 GLU A CA 1
ATOM 878 C C . GLU A 1 113 ? 5.178 -6.334 -16.653 1.00 55.19 113 GLU A C 1
ATOM 880 O O . GLU A 1 113 ? 6.177 -7.049 -16.539 1.00 55.19 113 GLU A O 1
ATOM 885 N N . ASP A 1 114 ? 3.952 -6.855 -16.721 1.00 46.03 114 ASP A N 1
ATOM 886 C CA . ASP A 1 114 ? 3.758 -8.234 -17.152 1.00 46.03 114 ASP A CA 1
ATOM 887 C C . ASP A 1 114 ? 4.270 -8.318 -18.597 1.00 46.03 114 ASP A C 1
ATOM 889 O O . ASP A 1 114 ? 3.523 -8.115 -19.553 1.00 46.03 114 ASP A O 1
ATOM 893 N N . LYS A 1 115 ? 5.561 -8.624 -18.780 1.00 47.50 115 LYS A N 1
ATOM 894 C CA . LYS A 1 115 ? 6.169 -8.937 -20.086 1.00 47.50 115 LYS A CA 1
ATOM 895 C C . LYS A 1 115 ? 5.680 -10.289 -20.629 1.00 47.50 115 LYS A C 1
ATOM 897 O O . LYS A 1 115 ? 6.456 -11.079 -21.155 1.00 47.50 115 LYS A O 1
ATOM 902 N N . ARG A 1 116 ? 4.384 -10.586 -20.508 1.00 43.19 116 ARG A N 1
ATOM 903 C CA . ARG A 1 116 ? 3.716 -11.676 -21.229 1.00 43.19 116 ARG A CA 1
ATOM 904 C C . ARG A 1 116 ? 2.996 -11.127 -22.455 1.00 43.19 116 ARG A C 1
ATOM 906 O O . ARG A 1 116 ? 1.821 -11.391 -22.670 1.00 43.19 116 ARG A O 1
ATOM 913 N N . THR A 1 117 ? 3.717 -10.400 -23.295 1.00 39.12 117 THR A N 1
ATOM 914 C CA . THR A 1 117 ? 3.453 -10.437 -24.734 1.00 39.12 117 THR A CA 1
ATOM 915 C C . THR A 1 117 ? 4.407 -11.473 -25.306 1.00 39.12 117 THR A C 1
ATOM 917 O O . THR A 1 117 ? 5.536 -11.178 -25.686 1.00 39.12 117 THR A O 1
ATOM 920 N N . ASN A 1 118 ? 3.960 -12.731 -25.297 1.00 39.50 118 ASN A N 1
ATOM 921 C CA . ASN A 1 118 ? 4.538 -13.748 -26.159 1.00 39.50 118 ASN A CA 1
ATOM 922 C C . ASN A 1 118 ? 4.298 -13.272 -27.594 1.00 39.50 118 ASN A C 1
ATOM 924 O O . ASN A 1 118 ? 3.225 -13.508 -28.145 1.00 39.50 118 ASN A O 1
ATOM 928 N N . TYR A 1 119 ? 5.275 -12.605 -28.202 1.00 41.50 119 TYR A N 1
ATOM 929 C CA . TYR A 1 119 ?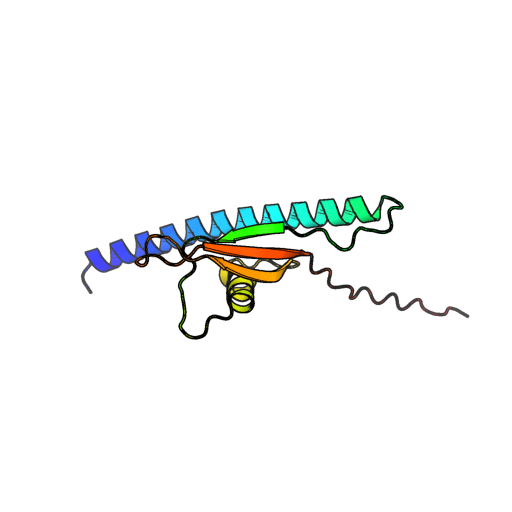 5.376 -12.621 -29.653 1.00 41.50 119 TYR A CA 1
ATOM 930 C C . TYR A 1 119 ? 5.766 -14.051 -30.033 1.00 41.50 119 TYR A C 1
ATOM 932 O O . TYR A 1 119 ? 6.934 -14.370 -30.228 1.00 41.50 119 TYR A O 1
ATOM 940 N N . ALA A 1 120 ? 4.775 -14.941 -30.077 1.00 44.03 120 ALA A N 1
ATOM 941 C CA . ALA A 1 120 ? 4.836 -16.071 -30.979 1.00 44.03 120 ALA A CA 1
ATOM 942 C C . ALA A 1 120 ? 4.705 -15.465 -32.379 1.00 44.03 120 ALA A C 1
ATOM 944 O O . ALA A 1 120 ? 3.607 -15.328 -32.908 1.00 44.03 120 ALA A O 1
ATOM 945 N N . THR A 1 121 ? 5.816 -14.978 -32.929 1.00 42.91 121 THR A N 1
ATOM 946 C CA . THR A 1 121 ? 5.914 -14.773 -34.369 1.00 42.91 121 THR A CA 1
ATOM 947 C C . THR A 1 121 ? 5.783 -16.148 -34.993 1.00 42.91 121 THR A C 1
ATOM 949 O O . THR A 1 121 ? 6.684 -16.977 -34.891 1.00 42.91 121 THR A O 1
ATOM 952 N N . GLU A 1 122 ? 4.600 -16.383 -35.549 1.00 43.34 122 GLU A N 1
ATOM 953 C CA . GLU A 1 122 ? 4.319 -17.426 -36.516 1.00 43.34 122 GLU A CA 1
ATOM 954 C C . GLU A 1 122 ? 5.427 -17.393 -37.576 1.00 43.34 122 GLU A C 1
ATOM 956 O O . GLU A 1 122 ? 5.561 -16.425 -38.328 1.00 43.34 122 GLU A O 1
ATOM 961 N N . GLU A 1 123 ? 6.261 -18.433 -37.596 1.00 45.66 123 GLU A N 1
ATOM 962 C CA . GLU A 1 123 ? 7.073 -18.765 -38.760 1.00 45.66 123 GLU A CA 1
ATOM 963 C C . GLU A 1 123 ? 6.102 -19.117 -39.893 1.00 45.66 123 GLU A C 1
ATOM 965 O O . GLU A 1 123 ? 5.621 -20.245 -39.997 1.00 45.66 123 GLU A O 1
ATOM 970 N N . TYR A 1 124 ? 5.766 -18.135 -40.727 1.00 46.28 124 TYR A N 1
ATOM 971 C CA . TYR A 1 124 ? 5.211 -18.412 -42.044 1.00 46.28 124 TYR A CA 1
ATOM 972 C C . TYR A 1 124 ? 6.370 -18.665 -43.010 1.00 46.28 124 TYR A C 1
ATOM 974 O O . TYR A 1 124 ? 7.031 -17.718 -43.425 1.00 46.28 124 TYR A O 1
ATOM 982 N N . THR A 1 125 ? 6.553 -19.960 -43.305 1.00 45.53 125 THR A N 1
ATOM 983 C CA . THR A 1 125 ? 7.043 -20.594 -44.556 1.00 45.53 125 THR A CA 1
ATOM 984 C C . THR A 1 125 ? 8.219 -19.978 -45.301 1.00 45.53 125 THR A C 1
ATOM 986 O O . THR A 1 125 ? 8.043 -18.891 -45.891 1.00 45.53 125 THR A O 1
#

Radius of gyration: 19.93 Å; chains: 1; bounding box: 46×30×67 Å

Sequence (125 aa):
MSKLRKEVKVIIDNVKRDIHAEVAAEIQNINDQLKEVSNNCGSAKTTNCDDISLNVVIRYLPESTSERTVNKVNALIKDGFKVTGTVCDKSERKKNRDSTKPGMVMARFKSHEDKRTNYATEEYT

Organism: Dreissena polymorpha (NCBI:txid45954)

Secondary structure (DSSP, 8-state):
--HHHHHHHHHHHHHHHHHHHHHHHHHHHHHHHHHHHHHHHHHSS-S--TT-EEEEEE-SPPP-TT--HHHHHHHIIIIIS---SEEEEEEEEEPPSSTTSPPEEEEEEEE--------------

Foldseek 3Di:
DDPVVVVVVVVVVVVVVVVLQVVLVVVQVVLVVQVVLLVVVVVDPDPPSQDPKDKDKAFQPDDDPPDPPQVSVQCCNCVRSVDPQKGFPDKDFDDDPDNVGGGIITTMMHGRPPPPPPPPPPPDD